Protein AF-A0A812VD59-F1 (afdb_monomer_lite)

Sequence (168 aa):
MSKCCRAVVTGESVTCLKREPPRIEAEDFLRSMADWHSSWGWKDIFREWHSFDTGDSFPDAKSKLLEWVLKFRNMKNVPLSTDNVLEVLDVWLANNGKAGVHPEIFKEHVEKFTTFMRHCCYSPSLLVAYNEPFSHDDDLEWVFFFVGRLRSESQTFVVQSFLLNCWI

Foldseek 3Di:
DDPPDDDDDDDPPPPPCPPQDEAQQQLNVLVCLLPDDDPVDSQCSCCVQAVQPQVPDQDPDSVCSSVVSCVQNPWDKDFQDLVVVVVVVQVVCVVLVNHPPDDPVVSVVSHVVSVVQVVFFGRKIKTKGFDPRRDDPPWGKIKIKTWGQGPVHNVDIDIHMDIDTPDD

Secondary structure (DSSP, 8-state):
-----PPP----------PPPPPPPHHHHHHHHHH---SS-TTHHHHHTT----SS---SSHHHHHHHHGGGTT-EEEE--HHHHHHHHHHHHHHTT-TT---HHHHHHHHHHHHHHHHHEEEEEEEEE-SSS-EETTEE-EEEEEEEEESS-TTPEEEEEEEE-S--

Radius of gyration: 22.23 Å; chains: 1; bounding box: 40×47×89 Å

pLDDT: mean 73.01, std 16.28, range [38.22, 92.06]

Structure (mmCIF, N/CA/C/O backbone):
data_AF-A0A812VD59-F1
#
_entry.id   AF-A0A812VD59-F1
#
loop_
_atom_site.group_PDB
_atom_site.id
_atom_site.type_symbol
_atom_site.label_atom_id
_atom_site.label_alt_id
_atom_site.label_comp_id
_atom_site.label_asym_id
_atom_site.label_entity_id
_atom_site.label_seq_id
_atom_site.pdbx_PDB_ins_code
_atom_site.Cartn_x
_atom_site.Cartn_y
_atom_site.Cartn_z
_atom_site.occupancy
_atom_site.B_iso_or_equiv
_atom_site.auth_seq_id
_atom_site.auth_comp_id
_atom_site.auth_asym_id
_atom_site.auth_atom_id
_atom_site.pdbx_PDB_model_num
ATOM 1 N N . MET A 1 1 ? -10.644 26.951 68.324 1.00 38.22 1 MET A N 1
ATOM 2 C CA . MET A 1 1 ? -10.582 27.589 66.986 1.00 38.22 1 MET A CA 1
ATOM 3 C C . MET A 1 1 ? -9.129 27.548 66.527 1.00 38.22 1 MET A C 1
ATOM 5 O O . MET A 1 1 ? -8.292 27.908 67.332 1.00 38.22 1 MET A O 1
ATOM 9 N N . SER A 1 2 ? -8.688 27.140 65.342 1.00 39.12 2 SER A N 1
ATOM 10 C CA . SER A 1 2 ? -9.113 26.163 64.336 1.00 39.12 2 SER A CA 1
ATOM 11 C C . SER A 1 2 ? -7.791 25.715 63.686 1.00 39.12 2 SER A C 1
ATOM 13 O O . SER A 1 2 ? -7.007 26.572 63.278 1.00 39.12 2 SER A O 1
ATOM 15 N N . LYS A 1 3 ? -7.485 24.412 63.648 1.00 45.00 3 LYS A N 1
ATOM 16 C CA . LYS A 1 3 ? -6.331 23.890 62.899 1.00 45.00 3 LYS A CA 1
ATOM 17 C C . LYS A 1 3 ? -6.713 23.900 61.419 1.00 45.00 3 LYS A C 1
ATOM 19 O O . LYS A 1 3 ? -7.525 23.085 60.998 1.00 45.00 3 LYS A O 1
ATOM 24 N N . CYS A 1 4 ? -6.156 24.823 60.640 1.00 39.44 4 CYS A N 1
ATOM 25 C CA . CYS A 1 4 ? -6.320 24.811 59.189 1.00 39.44 4 CYS A CA 1
ATOM 26 C C . CYS A 1 4 ? -5.353 23.774 58.596 1.00 39.44 4 CYS A C 1
ATOM 28 O O . CYS A 1 4 ? -4.180 24.061 58.362 1.00 39.44 4 CYS A O 1
ATOM 30 N N . CYS A 1 5 ? -5.829 22.542 58.413 1.00 40.91 5 CYS A N 1
ATOM 31 C CA . CYS A 1 5 ? -5.155 21.548 57.586 1.00 40.91 5 CYS A CA 1
ATOM 32 C C . CYS A 1 5 ? -5.302 21.982 56.122 1.00 40.91 5 CYS A C 1
ATOM 34 O O . CYS A 1 5 ? -6.403 21.949 55.575 1.00 40.91 5 CYS A O 1
ATOM 36 N N . ARG A 1 6 ? -4.209 22.421 55.485 1.00 40.22 6 ARG A N 1
ATOM 37 C CA . ARG A 1 6 ? -4.195 22.619 54.031 1.00 40.22 6 ARG A CA 1
ATOM 38 C C . ARG A 1 6 ? -4.342 21.258 53.356 1.00 40.22 6 ARG A C 1
ATOM 40 O O . ARG A 1 6 ? -3.554 20.352 53.612 1.00 40.22 6 ARG A O 1
ATOM 47 N N . ALA A 1 7 ? -5.368 21.146 52.520 1.00 39.50 7 ALA A N 1
ATOM 48 C CA . ALA A 1 7 ? -5.617 19.991 51.678 1.00 39.50 7 ALA A CA 1
ATOM 49 C C . ALA A 1 7 ? -4.412 19.733 50.765 1.00 39.50 7 ALA A C 1
ATOM 51 O O . ALA A 1 7 ? -3.931 20.639 50.083 1.00 39.50 7 ALA A O 1
ATOM 52 N N . VAL A 1 8 ? -3.939 18.491 50.755 1.00 45.66 8 VAL A N 1
ATOM 53 C CA . VAL A 1 8 ? -3.046 17.985 49.718 1.00 45.66 8 VAL A CA 1
ATOM 54 C C . VAL A 1 8 ? -3.944 17.492 48.590 1.00 45.66 8 VAL A C 1
ATOM 56 O O . VAL A 1 8 ? -4.737 16.576 48.789 1.00 45.66 8 VAL A O 1
ATOM 59 N N . VAL A 1 9 ? -3.847 18.118 47.420 1.00 41.31 9 VAL A N 1
ATOM 60 C CA . VAL A 1 9 ? -4.463 17.604 46.195 1.00 41.31 9 VAL A CA 1
ATOM 61 C C . VAL A 1 9 ? -3.388 16.815 45.459 1.00 41.31 9 VAL A C 1
ATOM 63 O O . VAL A 1 9 ? -2.536 17.396 44.793 1.00 41.31 9 VAL A O 1
ATOM 66 N N . THR A 1 10 ? -3.398 15.493 45.600 1.00 47.81 10 THR A N 1
ATOM 67 C CA . THR A 1 10 ? -2.672 14.600 44.691 1.00 47.81 10 THR A CA 1
ATOM 68 C C . THR A 1 10 ? -3.613 14.229 43.555 1.00 47.81 10 THR A C 1
ATOM 70 O O . THR A 1 10 ? -4.523 13.423 43.732 1.00 47.81 10 THR A O 1
ATOM 73 N N . GLY A 1 11 ? -3.423 14.855 42.396 1.00 44.72 11 GLY A N 1
ATOM 74 C CA . GLY A 1 11 ? -4.019 14.381 41.155 1.00 44.72 11 GLY A CA 1
ATOM 75 C C . GLY A 1 11 ? -3.132 13.289 40.577 1.00 44.72 11 GLY A C 1
ATOM 76 O O . GLY A 1 11 ? -2.078 13.594 40.026 1.00 44.72 11 GLY A O 1
ATOM 77 N N . GLU A 1 12 ? -3.536 12.029 40.701 1.00 43.47 12 GLU A N 1
ATOM 78 C CA . GLU A 1 12 ? -2.976 10.975 39.861 1.00 43.47 12 GLU A CA 1
ATOM 79 C C . GLU A 1 12 ? -3.549 11.169 38.457 1.00 43.47 12 GLU A C 1
ATOM 81 O O . GLU A 1 12 ? -4.715 10.878 38.185 1.00 43.47 12 GLU A O 1
ATOM 86 N N . SER A 1 13 ? -2.743 11.720 37.552 1.00 45.41 13 SER A N 1
ATOM 87 C CA . SER A 1 13 ? -3.044 11.654 36.131 1.00 45.41 13 SER A CA 1
ATOM 88 C C . SER A 1 13 ? -2.924 10.193 35.705 1.00 45.41 13 SER A C 1
ATOM 90 O O . SER A 1 13 ? -1.842 9.701 35.383 1.00 45.41 13 SER A O 1
ATOM 92 N N . VAL A 1 14 ? -4.050 9.475 35.689 1.00 41.94 14 VAL A N 1
ATOM 93 C CA . VAL A 1 14 ? -4.146 8.197 34.979 1.00 41.94 14 VAL A CA 1
ATOM 94 C C . VAL A 1 14 ? -4.019 8.517 33.494 1.00 41.94 14 VAL A C 1
ATOM 96 O O . VAL A 1 14 ? -4.991 8.743 32.776 1.00 41.94 14 VAL A O 1
ATOM 99 N N . THR A 1 15 ? -2.774 8.601 33.038 1.00 42.12 15 THR A N 1
ATOM 100 C CA . THR A 1 15 ? -2.458 8.672 31.621 1.00 42.12 15 THR A CA 1
ATOM 101 C C . THR A 1 15 ? -2.669 7.262 31.106 1.00 42.12 15 THR A C 1
ATOM 103 O O . THR A 1 15 ? -1.771 6.423 31.170 1.00 42.12 15 THR A O 1
ATOM 106 N N . CYS A 1 16 ? -3.886 6.963 30.654 1.00 42.50 16 CYS A N 1
ATOM 107 C CA . CYS A 1 16 ? -4.116 5.789 29.831 1.00 42.50 16 CYS A CA 1
ATOM 108 C C . CYS A 1 16 ? -3.238 5.947 28.589 1.00 42.50 16 CYS A C 1
ATOM 110 O O . CYS A 1 16 ? -3.619 6.615 27.628 1.00 42.50 16 CYS A O 1
ATOM 112 N N . LEU A 1 17 ? -2.043 5.352 28.621 1.00 44.69 17 LEU A N 1
ATOM 113 C CA . LEU A 1 17 ? -1.237 5.094 27.440 1.00 44.69 17 LEU A CA 1
ATOM 114 C C . LEU A 1 17 ? -2.052 4.122 26.593 1.00 44.69 17 LEU A C 1
ATOM 116 O O . LEU A 1 17 ? -1.903 2.905 26.696 1.00 44.69 17 LEU A O 1
ATOM 120 N N . LYS A 1 18 ? -2.976 4.661 25.795 1.00 51.66 18 LYS A N 1
ATOM 121 C CA . LYS A 1 18 ? -3.597 3.931 24.701 1.00 51.66 18 LYS A CA 1
ATOM 122 C C . LYS A 1 18 ? -2.425 3.601 23.784 1.00 51.66 18 LYS A C 1
ATOM 124 O O . LYS A 1 18 ? -1.977 4.463 23.032 1.00 51.66 18 LYS A O 1
ATOM 129 N N . ARG A 1 19 ? -1.826 2.418 23.976 1.00 64.38 19 ARG A N 1
ATOM 130 C CA . ARG A 1 19 ? -0.718 1.948 23.144 1.00 64.38 19 ARG A CA 1
ATOM 131 C C . ARG A 1 19 ? -1.208 2.080 21.717 1.00 64.38 19 ARG A C 1
ATOM 133 O O . ARG A 1 19 ? -2.275 1.551 21.397 1.00 64.38 19 ARG A O 1
ATOM 140 N N . GLU A 1 20 ? -0.485 2.860 20.921 1.00 70.31 20 GLU A N 1
ATOM 141 C CA . GLU A 1 20 ? -0.810 2.977 19.510 1.00 70.31 20 GLU A CA 1
ATOM 142 C C . GLU A 1 20 ? -0.914 1.553 18.950 1.00 70.31 20 GLU A C 1
ATOM 144 O O . GLU A 1 20 ? -0.076 0.706 19.290 1.00 70.31 20 GLU A O 1
ATOM 149 N N . PRO A 1 21 ? -1.970 1.245 18.178 1.00 76.00 21 PRO A N 1
ATOM 150 C CA . PRO A 1 21 ? -2.086 -0.053 17.547 1.00 76.00 21 PRO A CA 1
ATOM 151 C C . PRO A 1 21 ? -0.783 -0.385 16.807 1.00 76.00 21 PRO A C 1
ATOM 153 O O . PRO A 1 21 ? -0.196 0.513 16.183 1.00 76.00 21 PRO A O 1
ATOM 156 N N . PRO A 1 22 ? -0.325 -1.649 16.857 1.00 78.94 22 PRO A N 1
ATOM 157 C CA . PRO A 1 22 ? 0.857 -2.049 16.110 1.00 78.94 22 PRO A CA 1
ATOM 158 C C . PRO A 1 22 ? 0.635 -1.781 14.623 1.00 78.94 22 PRO A C 1
ATOM 160 O O . PRO A 1 22 ? -0.493 -1.582 14.168 1.00 78.94 22 PRO A O 1
ATOM 163 N N . ARG A 1 23 ? 1.711 -1.789 13.849 1.00 81.38 23 ARG A N 1
ATOM 164 C CA . ARG A 1 23 ? 1.616 -1.720 12.394 1.00 81.38 23 ARG A CA 1
ATOM 165 C C . ARG A 1 23 ? 0.661 -2.799 11.852 1.00 81.38 23 ARG A C 1
ATOM 167 O O . ARG A 1 23 ? 0.471 -3.835 12.487 1.00 81.38 23 ARG A O 1
ATOM 174 N N . ILE A 1 24 ? 0.012 -2.527 10.722 1.00 83.44 24 ILE A N 1
ATOM 175 C CA . ILE A 1 24 ? -0.827 -3.525 10.052 1.00 83.44 24 ILE A CA 1
ATOM 176 C C . ILE A 1 24 ? 0.103 -4.507 9.340 1.00 83.44 24 ILE A C 1
ATOM 178 O O . ILE A 1 24 ? 0.964 -4.095 8.559 1.00 83.44 24 ILE A O 1
ATOM 182 N N . GLU A 1 25 ? -0.052 -5.796 9.626 1.00 87.25 25 GLU A N 1
ATOM 183 C CA . GLU A 1 25 ? 0.675 -6.841 8.913 1.00 87.25 25 GLU A CA 1
ATOM 184 C C . GLU A 1 25 ? 0.021 -7.119 7.555 1.00 87.25 25 GLU A C 1
ATOM 186 O O . GLU A 1 25 ? -1.190 -6.957 7.386 1.00 87.25 25 GLU A O 1
ATOM 191 N N . ALA A 1 26 ? 0.822 -7.531 6.568 1.00 86.69 26 ALA A N 1
ATOM 192 C CA . ALA A 1 26 ? 0.335 -7.758 5.206 1.00 86.69 26 ALA A CA 1
ATOM 193 C C . ALA A 1 26 ? -0.791 -8.804 5.170 1.00 86.69 26 ALA A C 1
ATOM 195 O O . ALA A 1 26 ? -1.788 -8.624 4.478 1.00 86.69 26 ALA A O 1
ATOM 196 N N . GLU A 1 27 ? -0.668 -9.868 5.965 1.00 88.50 27 GLU A N 1
ATOM 197 C CA . GLU A 1 27 ? -1.694 -10.903 6.069 1.00 88.50 27 GLU A CA 1
ATOM 198 C C . GLU A 1 27 ? -3.006 -10.377 6.675 1.00 88.50 27 GLU A C 1
ATOM 200 O O . GLU A 1 27 ? -4.075 -10.682 6.148 1.00 88.50 27 GLU A O 1
ATOM 205 N N . ASP A 1 28 ? -2.939 -9.552 7.727 1.00 86.38 28 ASP A N 1
ATOM 206 C CA . ASP A 1 28 ? -4.126 -8.940 8.344 1.00 86.38 28 ASP A CA 1
ATOM 207 C C . ASP A 1 28 ? -4.873 -8.063 7.336 1.00 86.38 28 ASP A C 1
ATOM 209 O O . ASP A 1 28 ? -6.100 -8.119 7.227 1.00 86.38 28 ASP A O 1
ATOM 213 N N . PHE A 1 29 ? -4.121 -7.275 6.564 1.00 87.00 29 PHE A N 1
ATOM 214 C CA . PHE A 1 29 ? -4.665 -6.468 5.482 1.00 87.00 29 PHE A CA 1
ATOM 215 C C . PHE A 1 29 ? -5.343 -7.345 4.419 1.00 87.00 29 PHE A C 1
ATOM 217 O O . PHE A 1 29 ? -6.517 -7.137 4.117 1.00 87.00 29 PHE A O 1
ATOM 224 N N . LEU A 1 30 ? -4.663 -8.371 3.905 1.00 85.25 30 LEU A N 1
ATOM 225 C CA . LEU A 1 30 ? -5.204 -9.254 2.864 1.00 85.25 30 LEU A CA 1
ATOM 226 C C . LEU A 1 30 ? -6.459 -10.007 3.322 1.00 85.25 30 LEU A C 1
ATOM 228 O O . LEU A 1 30 ? -7.422 -10.119 2.563 1.00 85.25 30 LEU A O 1
ATOM 232 N N . ARG A 1 31 ? -6.489 -10.473 4.575 1.00 86.12 31 ARG A N 1
ATOM 233 C CA . ARG A 1 31 ? -7.682 -11.081 5.184 1.00 86.12 31 ARG A CA 1
ATOM 234 C C . ARG A 1 31 ? -8.834 -10.087 5.255 1.00 86.12 31 ARG A C 1
ATOM 236 O O . ARG A 1 31 ? -9.929 -10.413 4.811 1.00 86.12 31 ARG A O 1
ATOM 243 N N . SER A 1 32 ? -8.573 -8.859 5.714 1.00 81.75 32 SER A N 1
ATOM 244 C CA . SER A 1 32 ? -9.601 -7.812 5.773 1.00 81.75 32 SER A CA 1
ATOM 245 C C . SER A 1 32 ? -10.190 -7.485 4.397 1.00 81.75 32 SER A C 1
ATOM 247 O O . SER A 1 32 ? -11.392 -7.261 4.283 1.00 81.75 32 SER A O 1
ATOM 249 N N . MET A 1 33 ? -9.368 -7.539 3.345 1.00 78.62 33 MET A N 1
ATOM 250 C CA . MET A 1 33 ? -9.807 -7.340 1.964 1.00 78.62 33 MET A CA 1
ATOM 251 C C . MET A 1 33 ? -10.680 -8.498 1.461 1.00 78.62 33 MET A C 1
ATOM 253 O O . MET A 1 33 ? -11.679 -8.260 0.788 1.00 78.62 33 MET A O 1
ATOM 257 N N . ALA A 1 34 ? -10.345 -9.748 1.799 1.00 79.00 34 ALA A N 1
ATOM 258 C CA . ALA A 1 34 ? -11.153 -10.917 1.433 1.00 79.00 34 ALA A CA 1
ATOM 259 C C . ALA A 1 34 ? -12.486 -10.995 2.199 1.00 79.00 34 ALA A C 1
ATOM 261 O O . ALA A 1 34 ? -13.494 -11.463 1.659 1.00 79.00 34 ALA A O 1
ATOM 262 N N . ASP A 1 35 ? -12.490 -10.534 3.450 1.00 78.06 35 ASP A N 1
ATOM 263 C CA . ASP A 1 35 ? -13.671 -10.506 4.311 1.00 78.06 35 ASP A CA 1
ATOM 264 C C . ASP A 1 35 ? -14.581 -9.303 4.030 1.00 78.06 35 ASP A C 1
ATOM 266 O O . ASP A 1 35 ? -15.749 -9.311 4.439 1.00 78.06 35 ASP A O 1
ATOM 270 N N . TRP A 1 36 ? -14.087 -8.293 3.301 1.00 72.12 36 TRP A N 1
ATOM 271 C CA . TRP A 1 36 ? -14.857 -7.107 2.949 1.00 72.12 36 TRP A CA 1
ATOM 272 C C . TRP A 1 36 ? -16.123 -7.490 2.178 1.00 72.12 36 TRP A C 1
ATOM 274 O O . TRP A 1 36 ? -16.099 -7.960 1.038 1.00 72.12 36 TRP A O 1
ATOM 284 N N . HIS A 1 37 ? -17.268 -7.261 2.813 1.00 60.44 37 HIS A N 1
ATOM 285 C CA . HIS A 1 37 ? -18.576 -7.526 2.241 1.00 60.44 37 HIS A CA 1
ATOM 286 C C . HIS A 1 37 ? -19.190 -6.203 1.789 1.00 60.44 37 HIS A C 1
ATOM 288 O O . HIS A 1 37 ? -19.835 -5.509 2.572 1.00 60.44 37 HIS A O 1
ATOM 294 N N . SER A 1 38 ? -18.989 -5.826 0.527 1.00 57.12 38 SER A N 1
ATOM 295 C CA . SER A 1 38 ? -19.729 -4.696 -0.041 1.00 57.12 38 SER A CA 1
ATOM 296 C C . SER A 1 38 ? -21.148 -5.135 -0.430 1.00 57.12 38 SER A C 1
ATOM 298 O O . SER A 1 38 ? -21.419 -6.316 -0.666 1.00 57.12 38 SER A O 1
ATOM 300 N N . SER A 1 39 ? -22.059 -4.166 -0.531 1.00 53.94 39 SER A N 1
ATOM 301 C CA . SER A 1 39 ? -23.350 -4.302 -1.220 1.00 53.94 39 SER A CA 1
ATOM 302 C C . SER A 1 39 ? -23.214 -4.404 -2.750 1.00 53.94 39 SER A C 1
ATOM 304 O O . SER A 1 39 ? -24.223 -4.549 -3.432 1.00 53.94 39 SER A O 1
ATOM 306 N N . TRP A 1 40 ? -21.986 -4.329 -3.273 1.00 51.91 40 TRP A N 1
ATOM 307 C CA . TRP A 1 40 ? -21.665 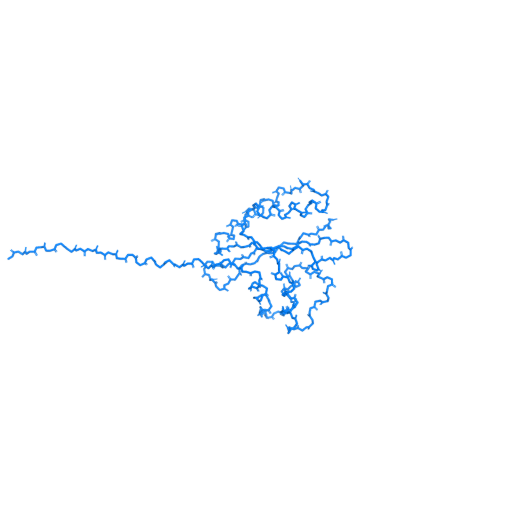-4.236 -4.699 1.00 51.91 40 TRP A CA 1
ATOM 308 C C . TRP A 1 40 ? -21.166 -5.578 -5.256 1.00 51.91 40 TRP A C 1
ATOM 310 O O . TRP A 1 40 ? -21.530 -5.942 -6.364 1.00 51.91 40 TRP A O 1
ATOM 320 N N . GLY A 1 41 ? -20.480 -6.382 -4.435 1.00 58.50 41 GLY A N 1
ATOM 321 C CA . GLY A 1 41 ? -19.924 -7.676 -4.824 1.00 58.50 41 GLY A CA 1
ATOM 322 C C . GLY A 1 41 ? -18.477 -7.826 -4.353 1.00 58.50 41 GLY A C 1
ATOM 323 O O . GLY A 1 41 ? -17.710 -6.870 -4.308 1.00 58.50 41 GLY A O 1
ATOM 324 N N . TRP A 1 42 ? -18.074 -9.042 -3.978 1.00 59.56 42 TRP A N 1
ATOM 325 C CA . TRP A 1 42 ? -16.702 -9.341 -3.528 1.00 59.56 42 TRP A CA 1
ATOM 326 C C . TRP A 1 42 ? -15.674 -9.329 -4.674 1.00 59.56 42 TRP A C 1
ATOM 328 O O . TRP A 1 42 ? -14.477 -9.227 -4.422 1.00 59.56 42 TRP A O 1
ATOM 338 N N . LYS A 1 43 ? -16.131 -9.436 -5.932 1.00 59.75 43 LYS A N 1
ATOM 339 C CA . LYS A 1 43 ? -15.276 -9.343 -7.127 1.00 59.75 43 LYS A CA 1
ATOM 340 C C . LYS A 1 43 ? -14.848 -7.902 -7.423 1.00 59.75 43 LYS A C 1
ATOM 342 O O . LYS A 1 43 ? -13.799 -7.693 -8.024 1.00 59.75 43 LYS A O 1
ATOM 347 N N . ASP A 1 44 ? -15.630 -6.927 -6.968 1.00 58.12 44 ASP A N 1
ATOM 348 C CA . ASP A 1 44 ? -15.457 -5.537 -7.377 1.00 58.12 44 ASP A CA 1
ATOM 349 C C . ASP A 1 44 ? -14.367 -4.823 -6.580 1.00 58.12 44 ASP A C 1
ATOM 351 O O . ASP A 1 44 ? -13.718 -3.953 -7.133 1.00 58.12 44 ASP A O 1
ATOM 355 N N . ILE A 1 45 ? -14.040 -5.230 -5.346 1.00 59.41 45 ILE A N 1
ATOM 356 C CA . ILE A 1 45 ? -13.002 -4.522 -4.573 1.00 59.41 45 ILE A CA 1
ATOM 357 C C . ILE A 1 45 ? -11.605 -4.648 -5.201 1.00 59.41 45 ILE A C 1
ATOM 359 O O . ILE A 1 45 ? -10.897 -3.659 -5.324 1.00 59.41 45 ILE A O 1
ATOM 363 N N . PHE A 1 46 ? -11.222 -5.839 -5.672 1.00 57.66 46 PHE A N 1
ATOM 364 C CA . PHE A 1 46 ? -9.924 -6.048 -6.326 1.00 57.66 46 PHE A CA 1
ATOM 365 C C . PHE A 1 46 ? -9.910 -5.551 -7.774 1.00 57.66 46 PHE A C 1
ATOM 367 O O . PHE A 1 46 ? -8.870 -5.114 -8.262 1.00 57.66 46 PHE A O 1
ATOM 374 N N . ARG A 1 47 ? -11.061 -5.596 -8.456 1.00 55.88 47 ARG A N 1
ATOM 375 C CA . ARG A 1 47 ? -11.200 -5.123 -9.837 1.00 55.88 47 ARG A CA 1
ATOM 376 C C . ARG A 1 47 ? -11.265 -3.592 -9.917 1.00 55.88 47 ARG A C 1
ATOM 378 O O . ARG A 1 47 ? -10.560 -3.012 -10.734 1.00 55.88 47 ARG A O 1
ATOM 385 N N . GLU A 1 48 ? -12.062 -2.941 -9.067 1.00 55.97 48 GLU A N 1
ATOM 386 C CA . GLU A 1 48 ? -12.245 -1.482 -9.046 1.00 55.97 48 GLU A CA 1
ATOM 387 C C . GLU A 1 48 ? -11.078 -0.738 -8.404 1.00 55.97 48 GLU A C 1
ATOM 389 O O . GLU A 1 48 ? -10.769 0.370 -8.833 1.00 55.97 48 GLU A O 1
ATOM 394 N N . TRP A 1 49 ? -10.410 -1.300 -7.391 1.00 54.22 49 TRP A N 1
ATOM 395 C CA . TRP A 1 49 ? -9.330 -0.555 -6.744 1.00 54.22 49 TRP A CA 1
ATOM 396 C C . TRP A 1 49 ? -8.057 -0.475 -7.592 1.00 54.22 49 TRP A C 1
ATOM 398 O O . TRP A 1 49 ? -7.212 0.382 -7.325 1.00 54.22 49 TRP A O 1
ATOM 408 N N . HIS A 1 50 ? -7.873 -1.354 -8.582 1.00 51.03 50 HIS A N 1
ATOM 409 C CA . HIS A 1 50 ? -6.501 -1.671 -8.969 1.00 51.03 50 HIS A CA 1
ATOM 410 C C . HIS A 1 50 ? -6.229 -2.029 -10.420 1.00 51.03 50 HIS A C 1
ATOM 412 O O . HIS A 1 50 ? -5.047 -2.077 -10.739 1.00 51.03 50 HIS A O 1
ATOM 418 N N . SER A 1 51 ? -7.218 -2.343 -11.270 1.00 49.38 51 SER A N 1
ATOM 419 C CA . SER A 1 51 ? -6.905 -3.061 -12.524 1.00 49.38 51 SER A CA 1
ATOM 420 C C . SER A 1 51 ? -5.903 -4.197 -12.255 1.00 49.38 51 SER A C 1
ATOM 422 O O . SER A 1 51 ? -4.919 -4.339 -12.966 1.00 49.38 51 SER A O 1
ATOM 424 N N . PHE A 1 52 ? -6.101 -4.908 -11.133 1.00 52.94 52 PHE A N 1
ATOM 425 C CA . PHE A 1 52 ? -5.205 -5.940 -10.613 1.00 52.94 52 PHE A CA 1
ATOM 426 C C . PHE A 1 52 ? -5.322 -7.152 -11.535 1.00 52.94 52 PHE A C 1
ATOM 428 O O . PHE A 1 52 ? -6.049 -8.104 -11.242 1.00 52.94 52 PHE A O 1
ATOM 435 N N . ASP A 1 53 ? -4.696 -7.061 -12.699 1.00 49.78 53 ASP A N 1
ATOM 436 C CA . ASP A 1 53 ? -4.722 -8.097 -13.713 1.00 49.78 53 ASP A CA 1
ATOM 437 C C . ASP A 1 53 ? -3.580 -9.063 -13.425 1.00 49.78 53 ASP A C 1
ATOM 439 O O . ASP A 1 53 ? -2.507 -9.052 -14.017 1.00 49.78 53 ASP A O 1
ATOM 443 N N . THR A 1 54 ? -3.779 -9.881 -12.398 1.00 50.91 54 THR A N 1
ATOM 444 C CA . THR A 1 54 ? -2.895 -11.020 -12.193 1.00 50.91 54 THR A CA 1
ATOM 445 C C . THR A 1 54 ? -3.171 -11.975 -13.343 1.00 50.91 54 THR A C 1
ATOM 447 O O . THR A 1 54 ? -4.319 -1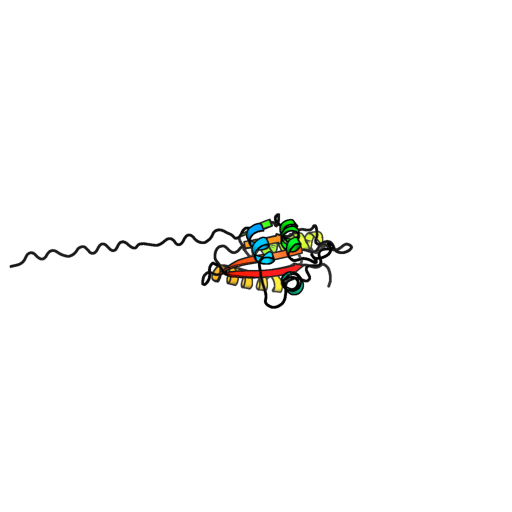2.382 -13.489 1.00 50.91 54 THR A O 1
ATOM 450 N N . GLY A 1 55 ? -2.169 -12.404 -14.112 1.00 49.00 55 GLY A N 1
ATOM 451 C CA . GLY A 1 55 ? -2.367 -13.398 -15.183 1.00 49.00 55 GLY A CA 1
ATOM 452 C C . GLY A 1 55 ? -3.030 -14.718 -14.723 1.00 49.00 55 GLY A C 1
ATOM 453 O O . GLY A 1 55 ? -3.474 -15.523 -15.541 1.00 49.00 55 GLY A O 1
ATOM 454 N N . ASP A 1 56 ? -3.142 -14.937 -13.407 1.00 54.72 56 ASP A N 1
ATOM 455 C CA . ASP A 1 56 ? -4.017 -15.931 -12.786 1.00 54.72 56 ASP A CA 1
ATOM 456 C C . ASP A 1 56 ? -5.506 -15.560 -12.921 1.00 54.72 56 ASP A C 1
ATOM 458 O O . ASP A 1 56 ? -5.943 -14.492 -12.495 1.00 54.72 56 ASP A O 1
ATOM 462 N N . SER A 1 57 ? -6.335 -16.508 -13.374 1.00 63.62 57 SER A N 1
ATOM 463 C CA . SER A 1 57 ? -7.794 -16.350 -13.387 1.00 63.62 57 SER A CA 1
ATOM 464 C C . SER A 1 57 ? -8.309 -15.916 -12.009 1.00 63.62 57 SER A C 1
ATOM 466 O O . SER A 1 57 ? -8.216 -16.685 -11.040 1.00 63.62 57 SER A O 1
ATOM 468 N N . PHE A 1 58 ? -8.854 -14.698 -11.930 1.00 72.00 58 PHE A N 1
ATOM 469 C CA . PHE A 1 58 ? -9.443 -14.156 -10.709 1.00 72.00 58 PHE A CA 1
ATOM 470 C C . PHE A 1 58 ? -10.414 -15.178 -10.094 1.00 72.00 58 PHE A C 1
ATOM 472 O O . PHE A 1 58 ? -11.182 -15.799 -10.836 1.00 72.00 58 PHE A O 1
ATOM 479 N N . PRO A 1 59 ? -10.415 -15.385 -8.764 1.00 73.88 59 PRO A N 1
ATOM 480 C CA . PRO A 1 59 ? -11.242 -16.414 -8.152 1.00 73.88 59 PRO A CA 1
ATOM 481 C C . PRO A 1 59 ? -12.710 -16.262 -8.547 1.00 73.88 59 PRO A C 1
ATOM 483 O O . PRO A 1 59 ? -13.292 -15.188 -8.417 1.00 73.88 59 PRO A O 1
ATOM 486 N N . ASP A 1 60 ? -13.334 -17.356 -8.981 1.00 73.25 60 ASP A N 1
ATOM 487 C CA . ASP A 1 60 ? -14.759 -17.364 -9.333 1.00 73.25 60 ASP A CA 1
ATOM 488 C C . ASP A 1 60 ? -15.691 -17.628 -8.151 1.00 73.25 60 ASP A C 1
ATOM 490 O O . ASP A 1 60 ? -16.896 -17.389 -8.240 1.00 73.25 60 ASP A O 1
ATOM 494 N N . ALA A 1 61 ? -15.126 -18.047 -7.018 1.00 76.50 61 ALA A N 1
ATOM 495 C CA . ALA A 1 61 ? -15.846 -18.293 -5.779 1.00 76.50 61 ALA A CA 1
ATOM 496 C C . ALA A 1 61 ? -15.220 -17.529 -4.607 1.00 76.50 61 ALA A C 1
ATOM 498 O O . ALA A 1 61 ? -14.002 -17.543 -4.430 1.00 76.50 61 ALA A O 1
ATOM 499 N N . LYS A 1 62 ? -16.069 -16.966 -3.735 1.00 73.62 62 LYS A N 1
ATOM 500 C CA . LYS A 1 62 ? -15.644 -16.273 -2.506 1.00 73.62 62 LYS A CA 1
ATOM 501 C C . LYS A 1 62 ? -14.781 -17.160 -1.601 1.00 73.62 62 LYS A C 1
ATOM 503 O O . LYS A 1 62 ? -13.820 -16.685 -1.012 1.00 73.62 62 LYS A O 1
ATOM 508 N N . SER A 1 63 ? -15.077 -18.459 -1.532 1.00 77.00 63 SER A N 1
ATOM 509 C CA . SER A 1 63 ? -14.289 -19.421 -0.747 1.00 77.00 63 SER A CA 1
ATOM 510 C C . SER A 1 63 ? -12.839 -19.562 -1.223 1.00 77.00 63 SER A C 1
ATOM 512 O O . SER A 1 63 ? -11.984 -19.932 -0.429 1.00 77.00 63 SER A O 1
ATOM 514 N N . LYS A 1 64 ? -12.557 -19.247 -2.493 1.00 82.19 64 LYS A N 1
ATOM 515 C CA . LYS A 1 64 ? -11.211 -19.265 -3.081 1.00 82.19 64 LYS A CA 1
ATOM 516 C C . LYS A 1 64 ? -10.516 -17.900 -3.026 1.00 82.19 64 LYS A C 1
ATOM 518 O O . LYS A 1 64 ? -9.318 -17.823 -3.279 1.00 82.19 64 LYS A O 1
ATOM 523 N N . LEU A 1 65 ? -11.244 -16.831 -2.687 1.00 80.06 65 LEU A N 1
ATOM 524 C CA . LEU A 1 65 ? -10.698 -15.474 -2.627 1.00 80.06 65 LEU A CA 1
ATOM 525 C C . LEU A 1 65 ? -9.608 -15.364 -1.563 1.00 80.06 65 LEU A C 1
ATOM 527 O O . LEU A 1 65 ? -8.531 -14.860 -1.854 1.00 80.06 65 LEU A O 1
ATOM 531 N N . LEU A 1 66 ? -9.866 -15.885 -0.359 1.00 84.06 66 LEU A N 1
ATOM 532 C CA . LEU A 1 66 ? -8.893 -15.844 0.731 1.00 84.06 66 LEU A CA 1
ATOM 533 C C . LEU A 1 66 ? -7.588 -16.564 0.355 1.00 84.06 66 LEU A C 1
ATOM 535 O O . LEU A 1 66 ? -6.502 -16.044 0.583 1.00 84.06 66 LEU A O 1
ATOM 539 N N . GLU A 1 67 ? -7.687 -17.750 -0.243 1.00 84.88 67 GLU A N 1
ATOM 540 C CA . GLU A 1 67 ? -6.517 -18.510 -0.693 1.00 84.88 67 GLU A CA 1
ATOM 541 C C . GLU A 1 67 ? -5.707 -17.731 -1.735 1.00 84.88 67 GLU A C 1
ATOM 543 O O . GLU A 1 67 ? -4.482 -17.648 -1.641 1.00 84.88 67 GLU A O 1
ATOM 548 N N . TRP A 1 68 ? -6.395 -17.108 -2.692 1.00 81.25 68 TRP A N 1
ATOM 549 C CA . TRP A 1 68 ? -5.763 -16.319 -3.739 1.00 81.25 68 TRP A CA 1
ATOM 550 C C . TRP A 1 68 ? -5.083 -15.057 -3.191 1.00 81.25 68 TRP A C 1
ATOM 552 O O . TRP A 1 68 ? -3.911 -14.844 -3.491 1.00 81.25 68 TRP A O 1
ATOM 562 N N . VAL A 1 69 ? -5.731 -14.269 -2.318 1.00 80.81 69 VAL A N 1
ATOM 563 C CA . VAL A 1 69 ? -5.104 -13.051 -1.757 1.00 80.81 69 VAL A CA 1
ATOM 564 C C . VAL A 1 69 ? -3.902 -13.385 -0.870 1.00 80.81 69 VAL A C 1
ATOM 566 O O . VAL A 1 69 ? -2.934 -12.634 -0.805 1.00 80.81 69 VAL A O 1
ATOM 569 N N . LEU A 1 70 ? -3.906 -14.541 -0.201 1.00 85.38 70 LEU A N 1
ATOM 570 C CA . LEU A 1 70 ? -2.797 -14.958 0.658 1.00 85.38 70 LEU A CA 1
ATOM 571 C C . LEU A 1 70 ? -1.555 -15.416 -0.121 1.00 85.38 70 LEU A C 1
ATOM 573 O O . LEU A 1 70 ? -0.496 -15.593 0.496 1.00 85.38 70 LEU A O 1
ATOM 577 N N . LYS A 1 71 ? -1.624 -15.550 -1.454 1.00 80.12 71 LYS A N 1
ATOM 578 C CA . LYS A 1 71 ? -0.424 -15.665 -2.305 1.00 80.12 71 LYS A CA 1
ATOM 579 C C . LYS A 1 71 ? 0.485 -14.443 -2.148 1.00 80.12 71 LYS A C 1
ATOM 581 O O . LYS A 1 71 ? 1.703 -14.581 -2.163 1.00 80.12 71 LYS A O 1
ATOM 586 N N . PHE A 1 72 ? -0.098 -13.277 -1.873 1.00 79.69 72 PHE A N 1
ATOM 587 C CA . PHE A 1 72 ? 0.619 -12.013 -1.730 1.00 79.69 72 PHE A CA 1
ATOM 588 C C . PHE A 1 72 ? 1.046 -11.703 -0.284 1.00 79.69 72 PHE A C 1
ATOM 590 O O . PHE A 1 72 ? 1.501 -10.604 0.007 1.00 79.69 72 PHE A O 1
ATOM 597 N N . ARG A 1 73 ? 0.940 -12.649 0.660 1.00 84.19 73 ARG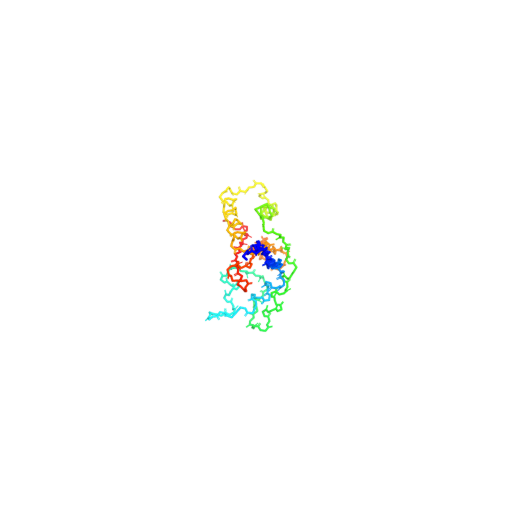 A N 1
ATOM 598 C CA . ARG A 1 73 ? 1.273 -12.404 2.083 1.00 84.19 73 ARG A CA 1
ATOM 599 C C . ARG A 1 73 ? 2.724 -11.976 2.339 1.00 84.19 73 ARG A C 1
ATOM 601 O O . ARG A 1 73 ? 3.012 -11.401 3.382 1.00 84.19 73 ARG A O 1
ATOM 608 N N . ASN A 1 74 ? 3.622 -12.246 1.391 1.00 82.44 74 ASN A N 1
ATOM 609 C CA . ASN A 1 74 ? 5.044 -11.907 1.470 1.00 82.44 74 ASN A CA 1
ATOM 610 C C . ASN A 1 74 ? 5.365 -10.495 0.938 1.00 82.44 74 ASN A C 1
ATOM 612 O O . ASN A 1 74 ? 6.529 -10.207 0.661 1.00 82.44 74 ASN A O 1
ATOM 616 N N . MET A 1 75 ? 4.363 -9.619 0.780 1.00 84.94 75 MET A N 1
ATOM 617 C CA . MET A 1 75 ? 4.580 -8.199 0.476 1.00 84.94 75 MET A CA 1
ATOM 618 C C . MET A 1 75 ? 5.620 -7.581 1.421 1.00 84.94 75 MET A C 1
ATOM 620 O O . MET A 1 75 ? 5.581 -7.795 2.637 1.00 84.94 75 MET A O 1
ATOM 624 N N . LYS A 1 76 ? 6.515 -6.745 0.882 1.00 85.81 76 LYS A N 1
ATOM 625 C CA . LYS A 1 76 ? 7.418 -5.940 1.716 1.00 85.81 76 LYS A CA 1
ATOM 626 C C . LYS A 1 76 ? 6.567 -4.969 2.525 1.00 85.81 76 LYS A C 1
ATOM 628 O O . LYS A 1 76 ? 5.821 -4.182 1.957 1.00 85.81 76 LYS A O 1
ATOM 633 N N . ASN A 1 77 ? 6.703 -5.019 3.846 1.00 90.12 77 ASN A N 1
ATOM 634 C CA . ASN A 1 77 ? 5.992 -4.147 4.776 1.00 90.12 77 ASN A CA 1
ATOM 635 C C . ASN A 1 77 ? 6.988 -3.216 5.472 1.00 90.12 77 ASN A C 1
ATOM 637 O O . ASN A 1 77 ? 7.768 -3.655 6.327 1.00 90.12 77 ASN A O 1
ATOM 641 N N . VAL A 1 78 ? 6.949 -1.924 5.151 1.00 89.88 78 VAL A N 1
ATOM 642 C CA . VAL A 1 78 ? 7.803 -0.893 5.765 1.00 89.88 78 VAL A CA 1
ATOM 643 C C . VAL A 1 78 ? 6.964 0.236 6.367 1.00 89.88 78 VAL A C 1
ATOM 645 O O . VAL A 1 78 ? 5.815 0.430 5.969 1.00 89.88 78 VAL A O 1
ATOM 648 N N . PRO A 1 79 ? 7.479 0.974 7.369 1.00 90.44 79 PRO A N 1
ATOM 649 C CA . PRO A 1 79 ? 6.807 2.175 7.858 1.00 90.44 79 PRO A CA 1
ATOM 650 C C . PRO A 1 79 ? 6.546 3.154 6.712 1.00 90.44 79 PRO A C 1
ATOM 652 O O . PRO A 1 79 ? 7.397 3.323 5.840 1.00 90.44 79 PRO A O 1
ATOM 655 N N . LEU A 1 80 ? 5.392 3.817 6.704 1.00 90.62 80 LEU A N 1
ATOM 656 C CA . LEU A 1 80 ? 5.105 4.782 5.650 1.00 90.62 80 LEU A CA 1
ATOM 657 C C . LEU A 1 80 ? 5.950 6.056 5.827 1.00 90.62 80 LEU A C 1
ATOM 659 O O . LEU A 1 80 ? 5.785 6.800 6.797 1.00 90.62 80 LEU A O 1
ATOM 663 N N . SER A 1 81 ? 6.813 6.331 4.852 1.00 90.56 81 SER A N 1
ATOM 664 C CA . SER A 1 81 ? 7.556 7.584 4.702 1.00 90.56 81 SER A CA 1
ATOM 665 C C . SER A 1 81 ? 7.658 7.950 3.224 1.00 90.56 81 SER A C 1
ATOM 667 O O . SER A 1 81 ? 7.541 7.081 2.361 1.00 90.56 81 SER A O 1
ATOM 669 N N . THR A 1 82 ? 7.880 9.232 2.932 1.00 90.25 82 THR A N 1
ATOM 670 C CA . THR A 1 82 ? 8.139 9.696 1.562 1.00 90.25 82 THR A CA 1
ATOM 671 C C . THR A 1 82 ? 9.345 8.966 0.969 1.00 90.25 82 THR A C 1
ATOM 673 O O . THR A 1 82 ? 9.231 8.418 -0.120 1.00 90.25 82 THR A O 1
ATOM 676 N N . ASP A 1 83 ? 10.440 8.845 1.724 1.00 90.56 83 ASP A N 1
ATOM 677 C CA . ASP A 1 83 ? 11.664 8.167 1.276 1.00 90.56 83 ASP A CA 1
ATOM 678 C C . ASP A 1 83 ? 11.421 6.708 0.873 1.00 90.56 83 ASP A C 1
ATOM 680 O O . ASP A 1 83 ? 11.869 6.285 -0.187 1.00 90.56 83 ASP A O 1
ATOM 684 N N . ASN A 1 84 ? 10.645 5.953 1.659 1.00 90.81 84 ASN A N 1
ATOM 685 C CA . ASN A 1 84 ? 10.350 4.552 1.346 1.00 90.81 84 ASN A CA 1
ATOM 686 C C . ASN A 1 84 ? 9.509 4.411 0.069 1.00 90.81 84 ASN A C 1
ATOM 688 O O . ASN A 1 84 ? 9.663 3.441 -0.668 1.00 90.81 84 ASN A O 1
ATOM 692 N N . VAL A 1 85 ? 8.611 5.364 -0.201 1.00 88.94 85 VAL A N 1
ATOM 693 C CA . VAL A 1 85 ? 7.827 5.377 -1.445 1.00 88.94 85 VAL A CA 1
ATOM 694 C C . VAL A 1 85 ? 8.719 5.728 -2.636 1.00 88.94 85 VAL A C 1
ATOM 696 O O . VAL A 1 85 ? 8.604 5.103 -3.689 1.00 88.94 85 VAL A O 1
ATOM 699 N N . LEU A 1 86 ? 9.619 6.703 -2.476 1.00 87.81 86 LEU A N 1
ATOM 700 C CA . LEU A 1 86 ? 10.563 7.087 -3.524 1.00 87.81 86 LEU A CA 1
ATOM 701 C C . LEU A 1 86 ? 11.553 5.962 -3.836 1.00 87.81 86 LEU A C 1
ATOM 703 O O . LEU A 1 86 ? 11.775 5.702 -5.011 1.00 87.81 86 LEU A O 1
ATOM 707 N N . GLU A 1 87 ? 12.038 5.229 -2.829 1.00 87.81 87 GLU A N 1
ATOM 708 C CA . GLU A 1 87 ? 12.873 4.033 -3.019 1.00 87.81 87 GLU A CA 1
ATOM 709 C C . GLU A 1 87 ? 12.146 2.978 -3.867 1.00 87.81 87 GLU A C 1
ATOM 711 O O . GLU A 1 87 ? 12.721 2.402 -4.786 1.00 87.81 87 GLU A O 1
ATOM 716 N N . VAL A 1 88 ? 10.859 2.729 -3.601 1.00 85.00 88 VAL A N 1
ATOM 717 C CA . VAL A 1 88 ? 10.062 1.783 -4.401 1.00 85.00 88 VAL A CA 1
ATOM 718 C C . VAL A 1 88 ? 9.931 2.262 -5.845 1.00 85.00 88 VAL A C 1
ATOM 720 O O . VAL A 1 88 ? 10.110 1.463 -6.766 1.00 85.00 88 VAL A O 1
ATOM 723 N N . LEU A 1 89 ? 9.661 3.554 -6.052 1.00 84.56 89 LEU A N 1
ATOM 724 C CA . LEU A 1 89 ? 9.620 4.134 -7.391 1.00 84.56 89 LEU A CA 1
ATOM 725 C C . LEU A 1 89 ? 10.982 4.022 -8.093 1.00 84.56 89 LEU A C 1
ATOM 727 O O . LEU A 1 89 ? 11.017 3.698 -9.276 1.00 84.56 89 LEU A O 1
ATOM 731 N N . ASP A 1 90 ? 12.087 4.252 -7.387 1.00 85.50 90 ASP A N 1
ATOM 732 C CA . ASP A 1 90 ? 13.442 4.149 -7.931 1.00 85.50 90 ASP A CA 1
ATOM 733 C C . ASP A 1 90 ? 13.752 2.752 -8.444 1.00 85.50 90 ASP A C 1
ATOM 735 O O . ASP A 1 90 ? 14.265 2.599 -9.554 1.00 85.50 90 ASP A O 1
ATOM 739 N N . VAL A 1 91 ? 13.409 1.720 -7.669 1.00 84.06 91 VAL A N 1
ATOM 740 C CA . VAL A 1 91 ? 13.636 0.342 -8.112 1.00 84.06 91 VAL A CA 1
ATOM 741 C C . VAL A 1 91 ? 12.768 0.023 -9.334 1.00 84.06 91 VAL A C 1
ATOM 743 O O . VAL A 1 91 ? 13.265 -0.578 -10.287 1.00 84.06 91 VAL A O 1
ATOM 746 N N . TRP A 1 92 ? 11.509 0.475 -9.367 1.00 82.50 92 TRP A N 1
ATOM 747 C CA . TRP A 1 92 ? 10.662 0.312 -10.552 1.00 82.50 92 TRP A CA 1
ATOM 748 C C . TRP A 1 92 ? 11.233 1.037 -11.781 1.00 82.50 92 TRP A C 1
ATOM 750 O O . TRP A 1 92 ? 11.349 0.440 -12.852 1.00 82.50 92 TRP A O 1
ATOM 760 N N . LEU A 1 93 ? 11.644 2.301 -11.636 1.00 82.62 93 LEU A N 1
ATOM 761 C CA . LEU A 1 93 ? 12.250 3.095 -12.706 1.00 82.62 93 LEU A CA 1
ATOM 762 C C . LEU A 1 93 ? 13.532 2.440 -13.230 1.00 82.62 93 LEU A C 1
ATOM 764 O O . LEU A 1 93 ? 13.727 2.367 -14.443 1.00 82.62 93 LEU A O 1
ATOM 768 N N . ALA A 1 94 ? 14.390 1.937 -12.340 1.00 82.62 94 ALA A N 1
ATOM 769 C CA . ALA A 1 94 ? 15.617 1.241 -12.710 1.00 82.62 94 ALA A CA 1
ATOM 770 C C . ALA A 1 94 ? 15.333 -0.037 -13.511 1.00 82.62 94 ALA A C 1
ATOM 772 O O . ALA A 1 94 ? 15.935 -0.237 -14.567 1.00 82.62 94 ALA A O 1
ATOM 773 N N . ASN A 1 95 ? 14.366 -0.847 -13.069 1.00 80.44 95 ASN A N 1
ATOM 774 C CA . ASN A 1 95 ? 13.956 -2.069 -13.768 1.00 80.44 95 ASN A CA 1
ATOM 775 C C . ASN A 1 95 ? 13.358 -1.801 -15.159 1.00 80.44 95 ASN A C 1
ATOM 777 O O . ASN A 1 95 ? 13.392 -2.677 -16.015 1.00 80.44 95 ASN A O 1
ATOM 781 N N . ASN A 1 96 ? 12.859 -0.586 -15.397 1.00 77.88 96 ASN A N 1
ATOM 782 C CA . ASN A 1 96 ? 12.290 -0.152 -16.673 1.00 77.88 96 ASN A CA 1
ATOM 783 C C . ASN A 1 96 ? 13.236 0.756 -17.486 1.00 77.88 96 ASN A C 1
ATOM 785 O O . ASN A 1 96 ? 12.796 1.437 -18.412 1.00 77.88 96 ASN A O 1
ATOM 789 N N . GLY A 1 97 ? 14.528 0.828 -17.137 1.00 80.19 97 GLY A N 1
ATOM 790 C CA . GLY A 1 97 ? 15.518 1.629 -17.873 1.00 80.19 97 GLY A CA 1
ATOM 791 C C . GLY A 1 97 ? 15.320 3.151 -17.783 1.00 80.19 97 GLY A C 1
ATOM 792 O O . GLY A 1 97 ? 15.872 3.892 -18.592 1.00 80.19 97 GLY A O 1
ATOM 793 N N . LYS A 1 98 ? 14.546 3.630 -16.803 1.00 81.69 98 LYS A N 1
ATOM 794 C CA . LYS A 1 98 ? 14.195 5.044 -16.568 1.00 81.69 98 LYS A CA 1
ATOM 795 C C . LYS A 1 98 ? 14.788 5.588 -15.257 1.00 81.69 98 LYS A C 1
ATOM 797 O O . LYS A 1 98 ? 14.221 6.494 -14.647 1.00 81.69 98 LYS A O 1
ATOM 802 N N . ALA A 1 99 ? 15.905 5.028 -14.789 1.00 78.56 99 ALA A N 1
ATOM 803 C CA . ALA A 1 99 ? 16.541 5.427 -13.530 1.00 78.56 99 ALA A CA 1
ATOM 804 C C . ALA A 1 99 ? 16.781 6.951 -13.460 1.00 78.56 99 ALA A C 1
ATOM 806 O O . ALA A 1 99 ? 17.295 7.551 -14.404 1.00 78.56 99 ALA A O 1
ATOM 807 N N . GLY A 1 100 ? 16.413 7.575 -12.335 1.00 68.94 100 GLY A N 1
ATOM 808 C CA . GLY A 1 100 ? 16.596 9.013 -12.098 1.00 68.94 100 GLY A CA 1
ATOM 809 C C . GLY A 1 100 ? 15.528 9.934 -12.706 1.00 68.94 100 GLY A C 1
ATOM 810 O O . GLY A 1 100 ? 15.621 11.149 -12.542 1.00 68.94 100 GLY A O 1
ATOM 811 N N . VAL A 1 101 ? 14.496 9.398 -13.368 1.00 76.06 101 VAL A N 1
ATOM 812 C CA . VAL A 1 101 ? 13.418 10.183 -14.001 1.00 76.06 101 VAL A CA 1
ATOM 813 C C . VAL A 1 101 ? 12.211 10.315 -13.064 1.00 76.06 101 VAL A C 1
ATOM 815 O O . VAL A 1 101 ? 11.098 9.912 -13.394 1.00 76.06 101 VAL A O 1
ATOM 818 N N . HIS A 1 102 ? 12.407 10.862 -11.861 1.00 70.31 102 HIS A N 1
ATOM 819 C CA . HIS A 1 102 ? 11.266 11.137 -10.983 1.00 70.31 102 HIS A CA 1
ATOM 820 C C . HIS A 1 102 ? 10.459 12.337 -11.494 1.00 70.31 102 HIS A C 1
ATOM 822 O O . HIS A 1 102 ? 11.018 13.429 -11.625 1.00 70.31 102 HIS A O 1
ATOM 828 N N . PRO A 1 103 ? 9.137 12.213 -11.680 1.00 77.31 103 PRO A N 1
ATOM 829 C CA . PRO A 1 103 ? 8.294 13.380 -11.894 1.00 77.31 103 PRO A CA 1
ATOM 830 C C . PRO A 1 103 ? 8.211 14.202 -10.597 1.00 77.31 103 PRO A C 1
ATOM 832 O O . PRO A 1 103 ? 7.783 13.683 -9.567 1.00 77.31 103 PRO A O 1
ATOM 835 N N . GLU A 1 104 ? 8.568 15.489 -10.622 1.00 79.88 104 GLU A N 1
ATOM 836 C CA . GLU A 1 104 ? 8.474 16.363 -9.433 1.00 79.88 104 GLU A CA 1
ATOM 837 C C . GLU A 1 104 ? 7.046 16.422 -8.863 1.00 79.88 104 GLU A C 1
ATOM 839 O O . GLU A 1 104 ? 6.843 16.373 -7.651 1.00 79.88 104 GLU A O 1
ATOM 844 N N . ILE A 1 105 ? 6.042 16.391 -9.743 1.00 82.50 105 ILE A N 1
ATOM 845 C CA . ILE A 1 105 ? 4.621 16.317 -9.368 1.00 82.50 105 ILE A CA 1
ATOM 846 C C . ILE A 1 105 ? 4.324 15.048 -8.552 1.00 82.50 105 ILE A C 1
ATOM 848 O O . ILE A 1 105 ? 3.546 15.084 -7.600 1.00 82.50 105 ILE A O 1
ATOM 852 N N . PHE A 1 106 ? 4.955 13.918 -8.889 1.00 81.31 106 PHE A N 1
ATOM 853 C CA . PHE A 1 106 ? 4.765 12.672 -8.150 1.00 81.31 106 PHE A CA 1
ATOM 854 C C . PHE A 1 106 ? 5.327 12.783 -6.729 1.00 81.31 106 PHE A C 1
ATOM 856 O O . PHE A 1 106 ? 4.655 12.379 -5.782 1.00 81.31 106 PHE A O 1
ATOM 863 N N . LYS A 1 107 ? 6.512 13.387 -6.562 1.00 84.00 107 LYS A N 1
ATOM 864 C CA . LYS A 1 107 ? 7.106 13.625 -5.235 1.00 84.00 107 LYS A CA 1
ATOM 865 C C . LYS A 1 107 ? 6.182 14.467 -4.355 1.00 84.00 107 LYS A C 1
ATOM 867 O O . LYS A 1 107 ? 5.909 14.079 -3.222 1.00 84.00 107 LYS A O 1
ATOM 872 N N . GLU A 1 108 ? 5.644 15.561 -4.896 1.00 87.50 108 GLU A N 1
ATOM 873 C CA . GLU A 1 108 ? 4.711 16.435 -4.175 1.00 87.50 108 GLU A CA 1
ATOM 874 C C . GLU A 1 108 ? 3.430 15.688 -3.763 1.00 87.50 108 GLU A C 1
ATOM 876 O O . GLU A 1 108 ? 2.944 15.827 -2.637 1.00 87.50 108 GLU A O 1
ATOM 881 N N . HIS A 1 109 ? 2.878 14.861 -4.655 1.00 86.12 109 HIS A N 1
ATOM 882 C CA . HIS A 1 109 ? 1.698 14.049 -4.353 1.00 86.12 109 HIS A CA 1
ATOM 883 C C . HIS A 1 109 ? 1.969 13.013 -3.260 1.00 86.12 109 HIS A C 1
ATOM 885 O O . HIS A 1 109 ? 1.164 12.877 -2.335 1.00 86.12 109 HIS A O 1
ATOM 891 N N . VAL A 1 110 ? 3.107 12.320 -3.332 1.00 88.00 110 VAL A N 1
ATOM 892 C CA . VAL A 1 110 ? 3.520 11.358 -2.307 1.00 88.00 110 VAL A CA 1
ATOM 893 C C . VAL A 1 110 ? 3.679 12.053 -0.962 1.00 88.00 110 VAL A C 1
ATOM 895 O O . VAL A 1 110 ? 3.144 11.559 0.024 1.00 88.00 110 VAL A O 1
ATOM 898 N N . GLU A 1 111 ? 4.339 13.208 -0.900 1.00 90.88 111 GLU A N 1
ATOM 899 C CA . GLU A 1 111 ? 4.542 13.941 0.353 1.00 90.88 111 GLU A CA 1
ATOM 900 C C . GLU A 1 111 ? 3.219 14.382 0.997 1.00 90.88 111 GLU A C 1
ATOM 902 O O . GLU A 1 111 ? 3.008 14.195 2.202 1.00 90.88 111 GLU A O 1
ATOM 907 N N . LYS A 1 112 ? 2.286 14.917 0.199 1.00 90.38 112 LYS A N 1
ATOM 908 C CA . LYS A 1 112 ? 0.946 15.280 0.684 1.00 90.38 112 LYS A CA 1
ATOM 909 C C . LYS A 1 112 ? 0.215 14.064 1.242 1.00 90.38 112 LYS A C 1
ATOM 911 O O . LYS A 1 112 ? -0.371 14.133 2.325 1.00 90.38 112 LYS A O 1
ATOM 916 N N . PHE A 1 113 ? 0.268 12.945 0.526 1.00 88.62 113 PHE A N 1
ATOM 917 C CA . PHE A 1 113 ? -0.457 11.744 0.910 1.00 88.62 113 PHE A CA 1
ATOM 918 C C . PHE A 1 113 ? 0.163 11.046 2.133 1.00 88.62 113 PHE A C 1
ATOM 920 O O . PHE A 1 113 ? -0.556 10.664 3.058 1.00 88.62 113 PHE A O 1
ATOM 927 N N . THR A 1 114 ? 1.492 10.930 2.210 1.00 91.06 114 THR A N 1
ATOM 928 C CA . THR A 1 114 ? 2.177 10.375 3.390 1.00 91.06 114 THR A CA 1
ATOM 929 C C . THR A 1 114 ? 1.925 11.234 4.627 1.00 91.06 114 THR A C 1
ATOM 931 O O . THR A 1 114 ? 1.674 10.694 5.708 1.00 91.06 114 THR A O 1
ATOM 934 N N . THR A 1 115 ? 1.906 12.562 4.476 1.00 92.06 115 THR A N 1
ATOM 935 C CA . THR A 1 115 ? 1.558 13.501 5.551 1.00 92.06 115 THR A CA 1
ATOM 936 C C . THR A 1 115 ? 0.126 13.291 6.034 1.00 92.06 115 THR A C 1
ATOM 938 O O . THR A 1 115 ? -0.096 13.143 7.239 1.00 92.06 115 THR A O 1
ATOM 941 N N . PHE A 1 116 ? -0.836 13.205 5.110 1.00 91.88 116 PHE A N 1
ATOM 942 C CA . PHE A 1 116 ? -2.232 12.905 5.429 1.00 91.88 116 PHE A CA 1
ATOM 943 C C . PHE A 1 116 ? -2.363 11.589 6.208 1.00 91.88 116 PHE A C 1
ATOM 945 O O . PHE A 1 116 ? -2.932 11.566 7.299 1.00 91.88 116 PHE A O 1
ATOM 952 N N . MET A 1 117 ? -1.764 10.505 5.709 1.00 91.81 117 MET A N 1
ATOM 953 C CA . MET A 1 117 ? -1.827 9.194 6.358 1.00 91.81 117 MET A CA 1
ATOM 954 C C . MET A 1 117 ? -1.217 9.209 7.762 1.00 91.81 117 MET A C 1
ATOM 956 O O . MET A 1 117 ? -1.797 8.647 8.687 1.00 91.81 117 MET A O 1
ATOM 960 N N . ARG A 1 118 ? -0.079 9.883 7.967 1.00 89.88 118 ARG A N 1
ATOM 961 C CA . ARG A 1 118 ? 0.555 10.007 9.294 1.00 89.88 118 ARG A CA 1
ATOM 962 C C . ARG A 1 118 ? -0.276 10.827 10.278 1.00 89.88 118 ARG A C 1
ATOM 964 O O . ARG A 1 118 ? -0.272 10.528 11.477 1.00 89.88 118 ARG A O 1
ATOM 971 N N . HIS A 1 119 ? -0.987 11.837 9.782 1.00 91.00 119 HIS A N 1
ATOM 972 C CA . HIS A 1 119 ? -1.893 12.646 10.587 1.00 91.00 119 HIS A CA 1
ATOM 973 C C . HIS A 1 119 ? -3.144 11.853 10.984 1.00 91.00 119 HIS A C 1
ATOM 975 O O . HIS A 1 119 ? -3.487 11.785 12.163 1.00 91.00 119 HIS A O 1
ATOM 981 N N . CYS A 1 120 ? -3.791 11.203 10.019 1.00 90.31 120 CYS A N 1
ATOM 982 C CA . CYS A 1 120 ? -5.088 10.563 10.214 1.00 90.31 120 CYS A CA 1
ATOM 983 C C . CYS A 1 120 ? -5.007 9.138 10.768 1.00 90.31 120 CYS A C 1
ATOM 985 O O . CYS A 1 120 ? -5.985 8.681 11.357 1.00 90.31 120 CYS A O 1
ATOM 987 N N . CYS A 1 121 ? -3.87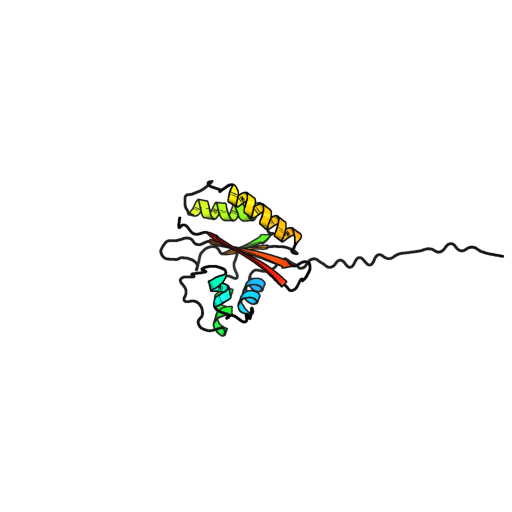6 8.440 10.624 1.00 90.06 121 CYS A N 1
ATOM 988 C CA . CYS A 1 121 ? -3.750 7.031 10.995 1.00 90.06 121 CYS A CA 1
ATOM 989 C C . CYS A 1 121 ? -2.729 6.772 12.110 1.00 90.06 121 CYS A C 1
ATOM 991 O O . CYS A 1 121 ? -1.732 7.481 12.261 1.00 90.06 121 CYS A O 1
ATOM 993 N N . TYR A 1 122 ? -2.964 5.701 12.866 1.00 87.88 122 TYR A N 1
ATOM 994 C CA . TYR A 1 122 ? -1.953 5.050 13.689 1.00 87.88 122 TYR A CA 1
ATOM 995 C C . TYR A 1 122 ? -1.070 4.153 12.821 1.00 87.88 122 TYR A C 1
ATOM 997 O O . TYR A 1 122 ? -1.587 3.391 12.001 1.00 87.88 122 TYR A O 1
ATOM 1005 N N . SER A 1 123 ? 0.245 4.225 13.047 1.00 83.56 123 SER A N 1
ATOM 1006 C CA . SER A 1 123 ? 1.250 3.317 12.475 1.00 83.56 123 SER A CA 1
ATOM 1007 C C . SER A 1 123 ? 1.049 3.009 10.976 1.00 83.56 123 SER A C 1
ATOM 1009 O O . SER A 1 123 ? 0.957 1.831 10.613 1.00 83.56 123 SER A O 1
ATOM 1011 N N . PRO A 1 124 ? 0.926 4.025 10.092 1.00 90.81 124 PRO A N 1
ATOM 1012 C CA . PRO A 1 124 ? 0.695 3.779 8.675 1.00 90.81 124 PRO A CA 1
ATOM 1013 C C . PRO A 1 124 ? 1.858 3.001 8.050 1.00 90.81 124 PRO A C 1
ATOM 1015 O O . PRO A 1 124 ? 3.026 3.175 8.408 1.00 90.81 124 PRO A O 1
ATOM 1018 N N . SER A 1 125 ? 1.514 2.140 7.103 1.00 90.31 125 SER A N 1
ATOM 1019 C CA . SER A 1 125 ? 2.391 1.151 6.481 1.00 90.31 125 SER A CA 1
ATOM 1020 C C . SER A 1 125 ? 2.386 1.327 4.974 1.00 90.31 125 SER A C 1
ATOM 1022 O O . SER A 1 125 ? 1.354 1.655 4.387 1.00 90.31 125 SER A O 1
ATOM 1024 N N . LEU A 1 126 ? 3.535 1.075 4.365 1.00 90.06 126 LEU A N 1
ATOM 1025 C CA . LEU A 1 126 ? 3.671 0.868 2.936 1.00 90.06 126 LEU A CA 1
ATOM 1026 C C . LEU A 1 126 ? 3.845 -0.636 2.708 1.00 90.06 126 LEU A C 1
ATOM 1028 O O . LEU A 1 126 ? 4.838 -1.219 3.152 1.00 90.06 126 LEU A O 1
ATOM 1032 N N . LEU A 1 127 ? 2.865 -1.249 2.051 1.00 87.62 127 LEU A N 1
ATOM 1033 C CA . LEU A 1 127 ? 2.908 -2.640 1.615 1.00 87.62 127 LEU A CA 1
ATOM 1034 C C . LEU A 1 127 ? 3.229 -2.659 0.125 1.00 87.62 127 LEU A C 1
ATOM 1036 O O . LEU A 1 127 ? 2.534 -2.019 -0.657 1.00 87.62 127 LEU A O 1
ATOM 1040 N N . VAL A 1 128 ? 4.276 -3.371 -0.272 1.00 83.12 128 VAL A N 1
ATOM 1041 C CA . VAL A 1 128 ? 4.738 -3.418 -1.662 1.00 83.12 128 VAL A CA 1
ATOM 1042 C C . VAL A 1 128 ? 4.689 -4.853 -2.145 1.00 83.12 128 VAL A C 1
ATOM 1044 O O . VAL A 1 128 ? 5.300 -5.741 -1.543 1.00 83.12 128 VAL A O 1
ATOM 1047 N N . ALA A 1 129 ? 3.970 -5.069 -3.238 1.00 74.94 129 ALA A N 1
ATOM 1048 C CA . ALA A 1 129 ? 3.982 -6.316 -3.972 1.00 74.94 129 ALA A CA 1
ATOM 1049 C C . ALA A 1 129 ? 4.973 -6.183 -5.136 1.00 74.94 129 ALA A C 1
ATOM 1051 O O . ALA A 1 129 ? 4.773 -5.379 -6.046 1.00 74.94 129 ALA A O 1
ATOM 1052 N N . TYR A 1 130 ? 6.061 -6.949 -5.069 1.00 66.38 130 TYR A N 1
ATOM 1053 C CA . TYR A 1 130 ? 6.996 -7.121 -6.177 1.00 66.38 130 TYR A CA 1
ATOM 1054 C C . TYR A 1 130 ? 6.559 -8.348 -6.987 1.00 66.38 130 TYR A C 1
ATOM 1056 O O . TYR A 1 130 ? 6.138 -9.335 -6.386 1.00 66.38 130 TYR A O 1
ATOM 1064 N N . ASN A 1 131 ? 6.652 -8.282 -8.316 1.00 62.44 131 ASN A N 1
ATOM 1065 C CA . ASN A 1 131 ? 6.386 -9.399 -9.238 1.00 62.44 131 ASN A CA 1
ATOM 1066 C C . ASN A 1 131 ? 7.016 -10.724 -8.746 1.00 62.44 131 ASN A C 1
ATOM 1068 O O . ASN A 1 131 ? 8.157 -10.694 -8.290 1.00 62.44 131 ASN A O 1
ATOM 1072 N N . GLU A 1 132 ? 6.423 -11.922 -8.802 1.00 52.69 132 GLU A N 1
ATOM 1073 C CA . GLU A 1 132 ? 5.188 -12.499 -9.382 1.00 52.69 132 GLU A CA 1
ATOM 1074 C C . GLU A 1 132 ? 4.005 -12.535 -8.386 1.00 52.69 132 GLU A C 1
ATOM 1076 O O . GLU A 1 132 ? 4.256 -12.523 -7.174 1.00 52.69 132 GLU A O 1
ATOM 1081 N N . PRO A 1 133 ? 2.721 -12.658 -8.814 1.00 51.66 133 PRO A N 1
ATOM 1082 C CA . PRO A 1 133 ? 2.159 -13.034 -10.133 1.00 51.66 133 PRO A CA 1
ATOM 1083 C C . PRO A 1 133 ? 1.567 -11.891 -11.005 1.00 51.66 133 PRO A C 1
ATOM 1085 O O . PRO A 1 133 ? 0.606 -12.119 -11.739 1.00 51.66 133 PRO A O 1
ATOM 1088 N N . PHE A 1 134 ? 2.095 -10.667 -10.949 1.00 54.19 134 PHE A N 1
ATOM 1089 C CA . PHE A 1 134 ? 1.576 -9.503 -11.701 1.00 54.19 134 PHE A CA 1
ATOM 1090 C C . PHE A 1 134 ? 2.226 -9.305 -13.081 1.00 54.19 134 PHE A C 1
ATOM 1092 O O . PHE A 1 134 ? 2.389 -8.187 -13.557 1.00 54.19 134 PHE A O 1
ATOM 1099 N N . SER A 1 135 ? 2.680 -10.383 -13.717 1.00 50.59 135 SER A N 1
ATOM 1100 C CA . SER A 1 135 ? 3.275 -10.307 -15.050 1.00 50.59 135 SER A CA 1
ATOM 1101 C C . SER A 1 135 ? 2.189 -10.472 -16.108 1.00 50.59 135 SER A C 1
ATOM 1103 O O . SER A 1 135 ? 1.621 -11.561 -16.223 1.00 50.59 135 SER A O 1
ATOM 1105 N N . HIS A 1 136 ? 1.940 -9.433 -16.900 1.00 51.88 136 HIS A N 1
ATOM 1106 C CA . HIS A 1 136 ? 1.204 -9.556 -18.154 1.00 51.88 136 HIS A CA 1
ATOM 1107 C C . HIS A 1 136 ? 2.215 -9.485 -19.306 1.00 51.88 136 HIS A C 1
ATOM 1109 O O . HIS A 1 136 ? 2.955 -8.516 -19.380 1.00 51.88 136 HIS A O 1
ATOM 1115 N N . ASP A 1 137 ? 2.291 -10.530 -20.140 1.00 52.03 137 ASP A N 1
ATOM 1116 C CA . ASP A 1 137 ? 2.989 -10.599 -21.44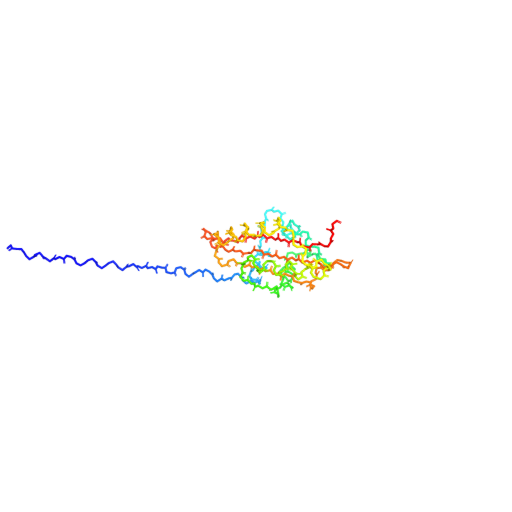4 1.00 52.03 137 ASP A CA 1
ATOM 1117 C C . ASP A 1 137 ? 4.167 -9.611 -21.676 1.00 52.03 137 ASP A C 1
ATOM 1119 O O . ASP A 1 137 ? 4.133 -8.827 -22.618 1.00 52.03 137 ASP A O 1
ATOM 1123 N N . ASP A 1 138 ? 5.223 -9.709 -20.851 1.00 51.16 138 ASP A N 1
ATOM 1124 C CA . ASP A 1 138 ? 6.489 -8.930 -20.864 1.00 51.16 138 ASP A CA 1
ATOM 1125 C C . ASP A 1 138 ? 6.573 -7.673 -19.961 1.00 51.16 138 ASP A C 1
ATOM 1127 O O . ASP A 1 138 ? 7.643 -7.062 -19.862 1.00 51.16 138 ASP A O 1
ATOM 1131 N N . ASP A 1 139 ? 5.527 -7.343 -19.198 1.00 57.69 139 ASP A N 1
ATOM 1132 C CA . ASP A 1 139 ? 5.470 -6.129 -18.376 1.00 57.69 139 ASP A CA 1
ATOM 1133 C C . ASP A 1 139 ? 5.681 -6.366 -16.868 1.00 57.69 139 ASP A C 1
ATOM 1135 O O . ASP A 1 139 ? 5.135 -7.282 -16.243 1.00 57.69 139 ASP A O 1
ATOM 1139 N N . LEU A 1 140 ? 6.490 -5.496 -16.248 1.00 55.78 140 LEU A N 1
ATOM 1140 C CA . LEU A 1 140 ? 6.700 -5.469 -14.800 1.00 55.78 140 LEU A CA 1
ATOM 1141 C C . LEU A 1 140 ? 5.679 -4.548 -14.123 1.00 55.78 140 LEU A C 1
ATOM 1143 O O . LEU A 1 140 ? 5.915 -3.341 -13.998 1.00 55.78 140 LEU A O 1
ATOM 1147 N N . GLU A 1 141 ? 4.588 -5.119 -13.617 1.00 68.56 141 GLU A N 1
ATOM 1148 C CA . GLU A 1 141 ? 3.626 -4.382 -12.799 1.00 68.56 141 GLU A CA 1
ATOM 1149 C C . GLU A 1 141 ? 4.049 -4.352 -11.332 1.00 68.56 141 GLU A C 1
ATOM 1151 O O . GLU A 1 141 ? 4.426 -5.362 -10.728 1.00 68.56 141 GLU A O 1
ATOM 1156 N N . TRP A 1 142 ? 4.035 -3.154 -10.753 1.00 74.19 142 TRP A N 1
ATOM 1157 C CA . TRP A 1 142 ? 4.326 -2.943 -9.340 1.00 74.19 142 TRP A CA 1
ATOM 1158 C C . TRP A 1 142 ? 3.116 -2.305 -8.686 1.00 74.19 142 TRP A C 1
ATOM 1160 O O . TRP A 1 142 ? 2.659 -1.241 -9.111 1.00 74.19 142 TRP A O 1
ATOM 1170 N N . VAL A 1 143 ? 2.628 -2.934 -7.617 1.00 76.94 143 VAL A N 1
ATOM 1171 C CA . VAL A 1 143 ? 1.536 -2.390 -6.811 1.00 76.94 143 VAL A CA 1
ATOM 1172 C C . VAL A 1 143 ? 2.043 -2.109 -5.415 1.00 76.94 143 VAL A C 1
ATOM 1174 O O . VAL A 1 143 ? 2.671 -2.952 -4.768 1.00 76.94 143 VAL A O 1
ATOM 1177 N N . PHE A 1 144 ? 1.729 -0.920 -4.919 1.00 82.81 144 PHE A N 1
ATOM 1178 C CA . PHE A 1 144 ? 1.956 -0.594 -3.525 1.00 82.81 144 PHE A CA 1
ATOM 1179 C C . PHE A 1 144 ? 0.718 0.008 -2.879 1.00 82.81 144 PHE A C 1
ATOM 1181 O O . PHE A 1 144 ? -0.019 0.789 -3.480 1.00 82.81 144 PHE A O 1
ATOM 1188 N N . PHE A 1 145 ? 0.514 -0.373 -1.623 1.00 85.44 145 PHE A N 1
ATOM 1189 C CA . PHE A 1 145 ? -0.614 -0.003 -0.792 1.00 85.44 145 PHE A CA 1
ATOM 1190 C C . PHE A 1 145 ? -0.127 0.818 0.385 1.00 85.44 145 PHE A C 1
ATOM 1192 O O . PHE A 1 145 ? 0.777 0.432 1.126 1.00 85.44 145 PHE A O 1
ATOM 1199 N N . PHE A 1 146 ? -0.778 1.944 0.590 1.00 89.00 146 PHE A N 1
ATOM 1200 C CA . PHE A 1 146 ? -0.645 2.760 1.769 1.00 89.00 146 PHE A CA 1
ATOM 1201 C C . PHE A 1 146 ? -1.797 2.366 2.673 1.00 89.00 146 PHE A C 1
ATOM 1203 O O . PHE A 1 146 ? -2.953 2.565 2.310 1.00 89.00 146 PHE A O 1
ATOM 1210 N N . VAL A 1 147 ? -1.491 1.800 3.834 1.00 89.62 147 VAL A N 1
ATOM 1211 C CA . VAL A 1 147 ? -2.504 1.248 4.735 1.00 89.62 147 VAL A CA 1
ATOM 1212 C C . VAL A 1 147 ? -2.303 1.822 6.128 1.00 89.62 147 VAL A C 1
ATOM 1214 O O . VAL A 1 147 ? -1.191 1.832 6.651 1.00 89.62 147 VAL A O 1
ATOM 1217 N N . GLY A 1 148 ? -3.368 2.299 6.763 1.00 88.19 148 GLY A N 1
ATOM 1218 C CA . GLY A 1 148 ? -3.309 2.797 8.136 1.00 88.19 148 GLY A CA 1
ATOM 1219 C C . GLY A 1 148 ? -4.614 2.578 8.889 1.00 88.19 148 GLY A C 1
ATOM 1220 O O . GLY A 1 148 ? -5.684 2.567 8.288 1.00 88.19 148 GLY A O 1
ATOM 1221 N N . ARG A 1 149 ? -4.535 2.413 10.217 1.00 88.00 149 ARG A N 1
ATOM 1222 C CA . ARG A 1 149 ? -5.733 2.379 11.073 1.00 88.00 149 ARG A CA 1
ATOM 1223 C C . ARG A 1 149 ? -6.150 3.800 11.397 1.00 88.00 149 ARG A C 1
ATOM 1225 O O . ARG A 1 149 ? -5.342 4.535 11.963 1.00 88.00 149 ARG A O 1
ATOM 1232 N N . LEU A 1 150 ? -7.384 4.180 11.090 1.00 87.88 150 LEU A N 1
ATOM 1233 C CA . LEU A 1 150 ? -7.861 5.535 11.340 1.00 87.88 150 LEU A CA 1
ATOM 1234 C C . LEU A 1 150 ? -7.806 5.857 12.845 1.00 87.88 150 LEU A C 1
ATOM 1236 O O . LEU A 1 150 ? -8.196 5.050 13.688 1.00 87.88 150 LEU A O 1
ATOM 1240 N N . ARG A 1 151 ? -7.314 7.046 13.210 1.00 88.12 151 ARG A N 1
ATOM 1241 C CA . ARG A 1 151 ? -7.196 7.452 14.621 1.00 88.12 151 ARG A CA 1
ATOM 1242 C C . ARG A 1 151 ? -8.557 7.641 15.289 1.00 88.12 151 ARG A C 1
ATOM 1244 O O . ARG A 1 151 ? -8.699 7.317 16.466 1.00 88.12 151 ARG A O 1
ATOM 1251 N N . SER A 1 152 ? -9.542 8.153 14.550 1.00 86.75 152 SER A N 1
ATOM 1252 C CA . SER A 1 152 ? -10.914 8.335 15.039 1.00 86.75 152 SER A CA 1
ATOM 1253 C C . SER A 1 152 ? -11.683 7.018 15.146 1.00 86.75 152 SER A C 1
ATOM 1255 O O . SER A 1 152 ? -12.547 6.894 16.008 1.00 86.75 152 SER A O 1
ATOM 1257 N N . GLU A 1 153 ? -11.339 6.023 14.323 1.00 84.81 153 GLU A N 1
ATOM 1258 C CA . GLU A 1 153 ? -12.000 4.718 14.268 1.00 84.81 153 GLU A CA 1
ATOM 1259 C C . GLU A 1 153 ? -10.961 3.614 14.064 1.00 84.81 153 GLU A C 1
ATOM 1261 O O . GLU A 1 153 ? -10.657 3.206 12.948 1.00 84.81 153 GLU A O 1
ATOM 1266 N N . SER A 1 154 ? -10.395 3.099 15.156 1.00 78.56 154 SER A N 1
ATOM 1267 C CA . SER A 1 154 ? -9.251 2.176 15.085 1.00 78.56 154 SER A CA 1
ATOM 1268 C C . SER A 1 154 ? -9.552 0.812 14.447 1.00 78.56 154 SER A C 1
ATOM 1270 O O . SER A 1 154 ? -8.625 0.031 14.253 1.00 78.56 154 SER A O 1
ATOM 1272 N N . GLN A 1 155 ? -10.823 0.505 14.175 1.00 78.75 155 GLN A N 1
ATOM 1273 C CA . GLN A 1 155 ? -11.260 -0.691 13.440 1.00 78.75 155 GLN A CA 1
ATOM 1274 C C . GLN A 1 155 ? -11.353 -0.447 11.924 1.00 78.75 155 GLN A C 1
ATOM 1276 O O . GLN A 1 155 ? -11.494 -1.396 11.162 1.00 78.75 155 GLN A O 1
ATOM 1281 N N . THR A 1 156 ? -11.263 0.811 11.490 1.00 82.31 156 THR A N 1
ATOM 1282 C CA . THR A 1 156 ? -11.390 1.222 10.094 1.00 82.31 156 THR A CA 1
ATOM 1283 C C . THR A 1 156 ? -10.002 1.387 9.483 1.00 82.31 156 THR A C 1
ATOM 1285 O O . THR A 1 156 ? -9.131 2.062 10.047 1.00 82.31 156 THR A O 1
ATOM 1288 N N . PHE A 1 157 ? -9.786 0.776 8.319 1.00 84.06 157 PHE A N 1
ATOM 1289 C CA . PHE A 1 157 ? -8.571 0.973 7.533 1.00 84.06 157 PHE A CA 1
ATOM 1290 C C . PHE A 1 157 ? -8.776 2.081 6.506 1.00 84.06 157 PHE A C 1
ATOM 1292 O O . PHE A 1 157 ? -9.796 2.134 5.825 1.00 84.06 157 PHE A O 1
ATOM 1299 N N . VAL A 1 158 ? -7.777 2.948 6.382 1.00 85.44 158 VAL A N 1
ATOM 1300 C CA . VAL A 1 158 ? -7.608 3.822 5.223 1.00 85.44 158 VAL A CA 1
ATOM 1301 C C . VAL A 1 158 ? -6.621 3.133 4.300 1.00 85.44 158 VAL A C 1
ATOM 1303 O O . VAL A 1 158 ? -5.527 2.767 4.741 1.00 85.44 158 VAL A O 1
ATOM 1306 N N . VAL A 1 159 ? -7.016 2.947 3.044 1.00 83.38 159 VAL A N 1
ATOM 1307 C CA . VAL A 1 159 ? -6.201 2.283 2.030 1.00 83.38 159 VAL A CA 1
ATOM 1308 C C . VAL A 1 159 ? -6.144 3.152 0.782 1.00 83.38 159 VAL A C 1
ATOM 1310 O O . VAL A 1 159 ? -7.172 3.635 0.319 1.00 83.38 159 VAL A O 1
ATOM 1313 N N . GLN A 1 160 ? -4.946 3.334 0.237 1.00 83.00 160 GLN A N 1
ATOM 1314 C CA . GLN A 1 160 ? -4.723 3.895 -1.093 1.00 83.00 160 GLN A CA 1
ATOM 1315 C C . GLN A 1 160 ? -3.718 3.025 -1.823 1.00 83.00 160 GLN A C 1
ATOM 1317 O O . GLN A 1 160 ? -2.706 2.636 -1.247 1.00 83.00 160 GLN A O 1
ATOM 1322 N N . SER A 1 161 ? -3.960 2.763 -3.097 1.00 79.06 161 SER A N 1
ATOM 1323 C CA . SER A 1 161 ? -3.023 2.045 -3.951 1.00 79.06 161 SER A CA 1
ATOM 1324 C C . SER A 1 161 ? -2.474 2.910 -5.058 1.00 79.06 161 SER A C 1
ATOM 1326 O O . SER A 1 161 ? -3.117 3.859 -5.507 1.00 79.06 161 SER A O 1
ATOM 1328 N N . PHE A 1 162 ? -1.324 2.496 -5.559 1.00 77.19 162 PHE A N 1
ATOM 1329 C CA . PHE A 1 162 ? -0.767 2.990 -6.800 1.00 77.19 162 PHE A CA 1
ATOM 1330 C C . PHE A 1 162 ? -0.309 1.790 -7.620 1.00 77.19 162 PHE A C 1
ATOM 1332 O O . PHE A 1 162 ? 0.348 0.886 -7.097 1.00 77.19 162 PHE A O 1
ATOM 1339 N N . LEU A 1 163 ? -0.680 1.809 -8.894 1.00 76.38 163 LEU A N 1
ATOM 1340 C CA . LEU A 1 163 ? -0.223 0.871 -9.902 1.00 76.38 163 LEU A CA 1
ATOM 1341 C C . LEU A 1 163 ? 0.828 1.591 -10.745 1.00 76.38 163 LEU A C 1
ATOM 1343 O O . LEU A 1 163 ? 0.550 2.660 -11.289 1.00 76.38 163 LEU A O 1
ATOM 1347 N N . LEU A 1 164 ? 2.026 1.022 -10.829 1.00 75.62 164 LEU A N 1
ATOM 1348 C CA . LEU A 1 164 ? 3.041 1.459 -11.778 1.00 75.62 164 LEU A CA 1
ATOM 1349 C C . LEU A 1 164 ? 3.075 0.475 -12.939 1.00 75.62 164 LEU A C 1
ATOM 1351 O O . LEU A 1 164 ? 3.406 -0.698 -12.757 1.00 75.62 164 LEU A O 1
ATOM 1355 N N . ASN A 1 165 ? 2.745 0.982 -14.121 1.00 73.00 165 ASN A N 1
ATOM 1356 C CA . ASN A 1 165 ? 2.779 0.260 -15.380 1.00 73.00 165 ASN A CA 1
ATOM 1357 C C . ASN A 1 165 ? 3.772 0.925 -16.347 1.00 73.00 165 ASN A C 1
ATOM 1359 O O . ASN A 1 165 ? 4.068 2.119 -16.275 1.00 73.00 165 ASN A O 1
ATOM 1363 N N . CYS A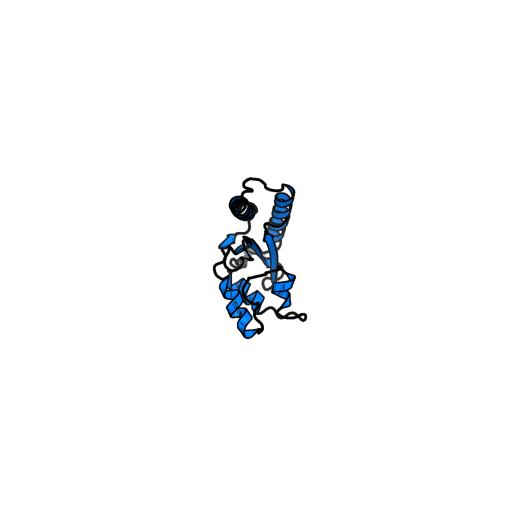 1 166 ? 4.351 0.124 -17.234 1.00 64.00 166 CYS A N 1
ATOM 1364 C CA . CYS A 1 166 ? 5.312 0.564 -18.251 1.00 64.00 166 CYS A CA 1
ATOM 1365 C C . CYS A 1 166 ? 4.653 1.284 -19.446 1.00 64.00 166 CYS A C 1
ATOM 1367 O O . CYS A 1 166 ? 5.363 1.948 -20.206 1.00 64.00 166 CYS A O 1
ATOM 1369 N N . TRP A 1 167 ? 3.325 1.200 -19.583 1.00 55.72 167 TRP A N 1
ATOM 1370 C CA . TRP A 1 167 ? 2.542 1.832 -20.645 1.00 55.72 167 TRP A CA 1
ATOM 1371 C C . TRP A 1 167 ? 2.434 3.354 -20.441 1.00 55.72 167 TRP A C 1
ATOM 1373 O O . TRP A 1 167 ? 1.868 3.823 -19.454 1.00 55.72 167 TRP A O 1
ATOM 1383 N N . ILE A 1 168 ? 2.964 4.121 -21.403 1.00 40.44 168 ILE A N 1
ATOM 1384 C CA . ILE A 1 168 ? 2.616 5.528 -21.679 1.00 40.44 168 ILE A CA 1
ATOM 1385 C C . ILE A 1 168 ? 2.023 5.573 -23.082 1.00 40.44 168 ILE A C 1
ATOM 1387 O O . ILE A 1 168 ? 2.668 4.991 -23.984 1.00 40.44 168 ILE A O 1
#